Protein AF-A0A8D8FNU2-F1 (afdb_monomer_lite)

Radius of gyration: 20.62 Å; chains: 1; bounding box: 45×36×59 Å

Structure (mmCIF, N/CA/C/O backbone):
data_AF-A0A8D8FNU2-F1
#
_entry.id   AF-A0A8D8FNU2-F1
#
loop_
_atom_site.group_PDB
_atom_site.id
_atom_site.type_symbol
_atom_site.label_atom_id
_atom_site.label_alt_id
_atom_site.label_comp_id
_atom_site.label_asym_id
_atom_site.label_entity_id
_atom_site.label_seq_id
_atom_site.pdbx_PDB_ins_code
_atom_site.Cartn_x
_atom_site.Cartn_y
_atom_site.Cartn_z
_atom_site.occupancy
_atom_site.B_iso_or_equiv
_atom_site.auth_seq_id
_atom_site.auth_comp_id
_atom_site.auth_asym_id
_atom_site.auth_atom_id
_atom_site.pdbx_PDB_model_num
ATOM 1 N N . PRO A 1 1 ? -12.786 15.308 13.083 1.00 47.28 1 PRO A N 1
ATOM 2 C CA . PRO A 1 1 ? -11.563 15.149 12.259 1.00 47.28 1 PRO A CA 1
ATOM 3 C C . PRO A 1 1 ? -11.788 14.108 11.144 1.00 47.28 1 PRO A C 1
ATOM 5 O O . PRO A 1 1 ? -11.602 12.917 11.362 1.00 47.28 1 PRO A O 1
ATOM 8 N N . TYR A 1 2 ? -12.248 14.556 9.972 1.00 59.31 2 TYR A N 1
ATOM 9 C CA . TYR A 1 2 ? -12.728 13.713 8.859 1.00 59.31 2 TYR A CA 1
ATOM 10 C C . TYR A 1 2 ? -11.616 13.110 7.974 1.00 59.31 2 TYR A C 1
ATOM 12 O O . TYR A 1 2 ? -11.786 12.991 6.770 1.00 59.31 2 TYR A O 1
ATOM 20 N N . GLY A 1 3 ? -10.460 12.754 8.542 1.00 72.19 3 GLY A N 1
ATOM 21 C CA . GLY A 1 3 ? -9.311 12.289 7.744 1.00 72.19 3 GLY A CA 1
ATOM 22 C C . GLY A 1 3 ? -8.470 11.175 8.360 1.00 72.19 3 GLY A C 1
ATOM 23 O O . GLY A 1 3 ? -7.548 10.695 7.713 1.00 72.19 3 GLY A O 1
ATOM 24 N N . ARG A 1 4 ? -8.758 10.748 9.597 1.00 77.94 4 ARG A N 1
ATOM 25 C CA . ARG A 1 4 ? -8.086 9.591 10.204 1.00 77.94 4 ARG A CA 1
ATOM 26 C C . ARG A 1 4 ? -9.036 8.409 10.254 1.00 77.94 4 ARG A C 1
ATOM 28 O O . ARG A 1 4 ? -10.212 8.573 10.569 1.00 77.94 4 ARG A O 1
ATOM 35 N N . TRP A 1 5 ? -8.493 7.230 9.977 1.00 79.75 5 TRP A N 1
ATOM 36 C CA . TRP A 1 5 ? -9.235 5.980 10.040 1.00 79.75 5 TRP A CA 1
ATOM 37 C C . TRP A 1 5 ? -9.786 5.749 11.451 1.00 79.75 5 TRP A C 1
ATOM 39 O O . TRP A 1 5 ? -9.025 5.725 12.423 1.00 79.75 5 TRP A O 1
ATOM 49 N N . ASN A 1 6 ? -11.102 5.573 11.576 1.00 79.62 6 ASN A N 1
ATOM 50 C CA . ASN A 1 6 ? -11.741 5.309 12.856 1.00 79.62 6 ASN A CA 1
ATOM 51 C C . ASN A 1 6 ? -11.910 3.802 13.068 1.00 79.62 6 ASN A C 1
ATOM 53 O O . ASN A 1 6 ? -12.700 3.142 12.401 1.00 79.62 6 ASN A O 1
ATOM 57 N N . LEU A 1 7 ? -11.212 3.266 14.067 1.00 74.00 7 LEU A N 1
ATOM 58 C CA . LEU A 1 7 ? -11.239 1.841 14.414 1.00 74.00 7 LEU A CA 1
ATOM 59 C C . LEU A 1 7 ? -12.616 1.341 14.878 1.00 74.00 7 LEU A C 1
ATOM 61 O O . LEU A 1 7 ? -12.851 0.137 14.879 1.00 74.00 7 LEU A O 1
ATOM 65 N N . ARG A 1 8 ? -13.501 2.247 15.310 1.00 72.31 8 ARG A N 1
ATOM 66 C CA . ARG A 1 8 ? -14.841 1.923 15.828 1.00 72.31 8 ARG A CA 1
ATOM 67 C C . ARG A 1 8 ? -15.914 1.866 14.741 1.00 72.31 8 ARG A C 1
ATOM 69 O O . ARG A 1 8 ? -17.033 1.460 15.032 1.00 72.31 8 ARG A O 1
ATOM 76 N N . CYS A 1 9 ? -15.588 2.311 13.533 1.00 72.75 9 CYS A N 1
ATOM 77 C CA . CYS A 1 9 ? -16.498 2.339 12.397 1.00 72.75 9 CYS A CA 1
ATOM 78 C C . CYS A 1 9 ? -16.181 1.194 11.436 1.00 72.75 9 CYS A C 1
ATOM 80 O O . CYS A 1 9 ? -15.036 0.744 11.348 1.00 72.75 9 CYS A O 1
ATOM 82 N N . THR A 1 10 ? -17.196 0.744 10.699 1.00 72.12 10 THR A N 1
ATOM 83 C CA . THR A 1 10 ? -17.001 -0.254 9.641 1.00 72.12 10 THR A CA 1
ATOM 84 C C . THR A 1 10 ? -16.183 0.326 8.483 1.00 72.12 10 THR A C 1
ATOM 86 O O . THR A 1 10 ? -15.967 1.540 8.391 1.00 72.12 10 THR A O 1
ATOM 89 N N . ILE A 1 11 ? -15.706 -0.537 7.586 1.00 75.19 11 ILE A N 1
ATOM 90 C CA . ILE A 1 11 ? -14.945 -0.118 6.401 1.00 75.19 11 ILE A CA 1
ATOM 91 C C . ILE A 1 11 ? -15.798 0.808 5.523 1.00 75.19 11 ILE A C 1
ATOM 93 O O . ILE A 1 11 ? -15.317 1.852 5.091 1.00 75.19 11 ILE A O 1
ATOM 97 N N . GLU A 1 12 ? -17.081 0.493 5.333 1.00 75.06 12 GLU A N 1
ATOM 98 C CA . GLU A 1 12 ? -18.006 1.292 4.519 1.00 75.06 12 GLU A CA 1
ATOM 99 C C . GLU A 1 12 ? -18.225 2.683 5.123 1.00 75.06 12 GLU A C 1
ATOM 101 O O . GLU A 1 12 ? -18.256 3.682 4.405 1.00 75.06 12 GLU A O 1
ATOM 106 N N . GLN A 1 13 ? -18.322 2.762 6.453 1.00 75.75 13 GLN A N 1
ATOM 107 C CA . GLN A 1 13 ? -18.487 4.022 7.179 1.00 75.75 13 GLN A CA 1
ATOM 108 C C . GLN A 1 13 ? -17.216 4.881 7.163 1.00 75.75 13 GLN A C 1
ATOM 110 O O . GLN A 1 13 ? -17.310 6.105 7.094 1.00 75.75 13 GLN A O 1
ATOM 115 N N . ASN A 1 14 ? -16.035 4.255 7.217 1.00 78.12 14 ASN A N 1
ATOM 116 C CA . ASN A 1 14 ? -14.754 4.959 7.128 1.00 78.12 14 ASN A CA 1
ATOM 117 C C . ASN A 1 14 ? -14.470 5.477 5.714 1.00 78.12 14 ASN A C 1
ATOM 119 O O . ASN A 1 14 ? -13.976 6.591 5.564 1.00 78.12 14 ASN A O 1
ATOM 123 N N . ILE A 1 15 ? -14.768 4.674 4.689 1.00 79.19 15 ILE A N 1
ATOM 124 C CA . ILE A 1 15 ? -14.488 5.007 3.287 1.00 79.19 15 ILE A CA 1
ATOM 125 C C . ILE A 1 15 ? -15.580 5.912 2.692 1.00 79.19 15 ILE A C 1
ATOM 127 O O . ILE A 1 15 ? -15.313 6.647 1.746 1.00 79.19 15 ILE A O 1
ATOM 131 N N . GLN A 1 16 ? -16.795 5.892 3.250 1.00 77.56 16 GLN A N 1
ATOM 132 C CA . GLN A 1 16 ? -17.952 6.652 2.756 1.00 77.56 16 GLN A CA 1
ATOM 133 C C . GLN A 1 16 ? -18.304 6.332 1.293 1.00 77.56 16 GLN A C 1
ATOM 135 O O . GLN A 1 16 ? -18.839 7.172 0.569 1.00 77.56 16 GLN A O 1
ATOM 140 N N . LEU A 1 17 ? -18.026 5.100 0.854 1.00 77.12 17 LEU A N 1
ATOM 141 C CA . LEU A 1 17 ? -18.394 4.608 -0.471 1.00 77.12 17 LEU A CA 1
ATOM 142 C C . LEU A 1 17 ? -19.446 3.497 -0.355 1.00 77.12 17 LEU A C 1
ATOM 144 O O . LEU A 1 17 ? -19.309 2.608 0.487 1.00 77.12 17 LEU A O 1
ATOM 148 N N . PRO A 1 18 ? -20.488 3.505 -1.209 1.00 78.12 18 PRO A N 1
ATOM 149 C CA . PRO A 1 18 ? -21.472 2.433 -1.244 1.00 78.12 18 PRO A CA 1
ATOM 150 C C . PRO A 1 18 ? -20.826 1.110 -1.680 1.00 78.12 18 PRO A C 1
ATOM 152 O O . PRO A 1 18 ? -19.964 1.086 -2.563 1.00 78.12 18 PRO A O 1
ATOM 155 N N . ALA A 1 19 ? -21.302 -0.005 -1.117 1.00 68.75 19 ALA A N 1
ATOM 156 C CA . ALA A 1 19 ? -20.766 -1.350 -1.364 1.00 68.75 19 ALA A CA 1
ATOM 157 C C . ALA A 1 19 ? -20.679 -1.717 -2.862 1.00 68.75 19 ALA A C 1
ATOM 159 O O . ALA A 1 19 ? -19.733 -2.373 -3.293 1.00 68.75 19 ALA A O 1
ATOM 160 N N . GLY A 1 20 ? -21.613 -1.220 -3.684 1.00 72.06 20 GLY A N 1
ATOM 161 C CA . GLY A 1 20 ? -21.610 -1.443 -5.135 1.00 72.06 20 GLY A CA 1
ATOM 162 C C . GLY A 1 20 ? -20.454 -0.774 -5.895 1.00 72.06 20 GLY A C 1
ATOM 163 O O . GLY A 1 20 ? -20.125 -1.213 -6.995 1.00 72.06 20 GLY A O 1
ATOM 164 N N . LEU A 1 21 ? -19.827 0.268 -5.336 1.00 75.25 21 LEU A N 1
ATOM 165 C CA . LEU A 1 21 ? -18.602 0.866 -5.883 1.00 75.25 21 LEU A CA 1
ATOM 166 C C . LEU A 1 21 ? -17.349 0.202 -5.315 1.00 75.25 21 LEU A C 1
ATOM 168 O O . LEU A 1 21 ? -16.397 0.003 -6.061 1.00 75.25 21 LEU A O 1
ATOM 172 N N . LEU A 1 22 ? -17.371 -0.195 -4.039 1.00 69.69 22 LEU A N 1
ATOM 173 C CA . LEU A 1 22 ? -16.286 -0.967 -3.423 1.00 69.69 22 LEU A CA 1
ATOM 174 C C . LEU A 1 22 ? -16.037 -2.285 -4.166 1.00 69.69 22 LEU A C 1
ATOM 176 O O . LEU A 1 22 ? -14.895 -2.622 -4.450 1.00 69.69 22 LEU A O 1
ATOM 180 N N . SER A 1 23 ? -17.106 -2.959 -4.592 1.00 73.44 23 SER A N 1
ATOM 181 C CA . SER A 1 23 ? -17.034 -4.196 -5.379 1.00 73.44 23 SER A CA 1
ATOM 182 C C . SER A 1 23 ? -16.389 -4.039 -6.767 1.00 73.44 23 SER A C 1
ATOM 184 O O . SER A 1 23 ? -16.151 -5.048 -7.427 1.00 73.44 23 SER A O 1
ATOM 186 N N . ARG A 1 24 ? -16.153 -2.812 -7.256 1.00 77.50 24 ARG A N 1
ATOM 187 C CA . ARG A 1 24 ? -15.502 -2.576 -8.559 1.00 77.50 24 ARG A CA 1
ATOM 188 C C . ARG A 1 24 ? -13.981 -2.535 -8.475 1.00 77.50 24 ARG A C 1
ATOM 190 O O . ARG A 1 24 ? -13.334 -2.458 -9.515 1.00 77.50 24 ARG A O 1
ATOM 197 N N . PHE A 1 25 ? -13.427 -2.519 -7.270 1.00 76.06 25 PHE A N 1
ATOM 198 C CA . PHE A 1 25 ? -11.990 -2.525 -7.062 1.00 76.06 25 PHE A CA 1
ATOM 199 C C . PHE A 1 25 ? -11.520 -3.959 -6.832 1.00 76.06 25 PHE A C 1
ATOM 201 O O . PHE A 1 25 ? -12.039 -4.646 -5.957 1.00 76.06 2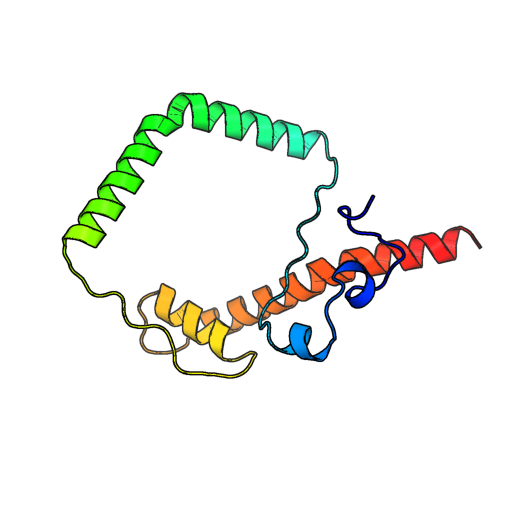5 PHE A O 1
ATOM 208 N N . ASP A 1 26 ? -10.522 -4.389 -7.602 1.00 73.06 26 ASP A N 1
ATOM 209 C CA . ASP A 1 26 ? -9.960 -5.742 -7.496 1.00 73.06 26 ASP A CA 1
ATOM 210 C C . ASP A 1 26 ? -9.045 -5.904 -6.270 1.00 73.06 26 ASP A C 1
ATOM 212 O O . ASP A 1 26 ? -8.870 -7.007 -5.763 1.00 73.06 26 ASP A O 1
ATOM 216 N N . LEU A 1 27 ? -8.442 -4.808 -5.795 1.00 74.69 27 LEU A N 1
ATOM 217 C CA . LEU A 1 27 ? -7.570 -4.771 -4.621 1.00 74.69 27 LEU A CA 1
ATOM 218 C C . LEU A 1 27 ? -7.835 -3.502 -3.818 1.00 74.69 27 LEU A C 1
ATOM 220 O O . LEU A 1 27 ? -7.901 -2.405 -4.380 1.00 74.69 27 LEU A O 1
ATOM 224 N N . LEU A 1 28 ? -7.922 -3.645 -2.496 1.00 77.12 28 LEU A N 1
ATOM 225 C CA . LEU A 1 28 ? -8.143 -2.526 -1.588 1.00 77.12 28 LEU A CA 1
ATOM 226 C C . LEU A 1 28 ? -7.167 -2.611 -0.417 1.00 77.12 28 LEU A C 1
ATOM 228 O O . LEU A 1 28 ? -7.152 -3.589 0.320 1.00 77.12 28 LEU A O 1
ATOM 232 N N . TRP A 1 29 ? -6.317 -1.596 -0.275 1.00 81.31 29 TRP A N 1
ATOM 233 C CA . TRP A 1 29 ? -5.265 -1.564 0.739 1.00 81.31 29 TRP A CA 1
ATOM 234 C C . TRP A 1 29 ? -5.467 -0.390 1.680 1.00 81.31 29 TRP A C 1
ATOM 236 O O . TRP A 1 29 ? -5.644 0.751 1.252 1.00 81.31 29 TRP A O 1
ATOM 246 N N . LEU A 1 30 ? -5.390 -0.672 2.977 1.00 79.56 30 LEU A N 1
ATOM 247 C CA . LEU A 1 30 ? -5.498 0.331 4.016 1.00 79.56 30 LEU A CA 1
ATOM 248 C C . LEU A 1 30 ? -4.102 0.720 4.506 1.00 79.56 30 LEU A C 1
ATOM 250 O O . LEU A 1 30 ? -3.461 0.011 5.283 1.00 79.56 30 LEU A O 1
ATOM 254 N N . ILE A 1 31 ? -3.638 1.885 4.061 1.00 82.50 31 ILE A N 1
ATOM 255 C CA . ILE A 1 31 ?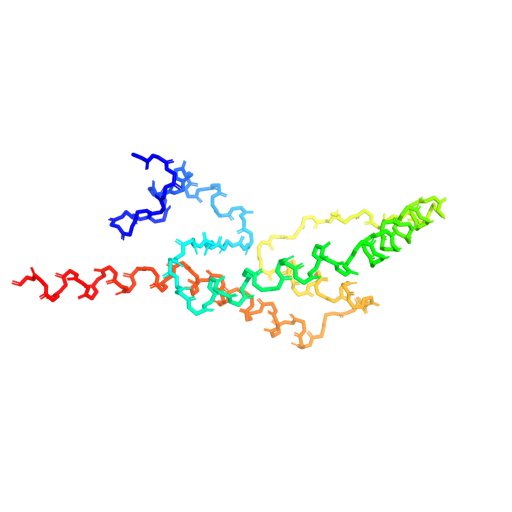 -2.386 2.476 4.531 1.00 82.50 31 ILE A CA 1
ATOM 256 C C . ILE A 1 31 ? -2.704 3.336 5.753 1.00 82.50 31 ILE A C 1
ATOM 258 O O . ILE A 1 31 ? -3.421 4.331 5.656 1.00 82.50 31 ILE A O 1
ATOM 262 N N . GLN A 1 32 ? -2.190 2.937 6.917 1.00 79.06 32 GLN A N 1
ATOM 263 C CA . GLN A 1 32 ? -2.359 3.681 8.164 1.00 79.06 32 GLN A CA 1
ATOM 264 C C . GLN A 1 32 ? -1.032 4.271 8.613 1.00 79.06 32 GLN A C 1
ATOM 266 O O . GLN A 1 32 ? -0.043 3.559 8.760 1.00 79.06 32 GLN A O 1
ATOM 271 N N . ASP A 1 33 ? -1.071 5.559 8.922 1.00 82.56 33 ASP A N 1
ATOM 272 C CA . ASP A 1 33 ? -0.031 6.263 9.656 1.00 82.56 33 ASP A CA 1
ATOM 273 C C . ASP A 1 33 ? -0.126 5.891 11.147 1.00 82.56 33 ASP A C 1
ATOM 275 O O . ASP A 1 33 ? -0.906 6.478 11.906 1.00 82.56 33 ASP A O 1
ATOM 279 N N . LYS A 1 34 ? 0.583 4.826 11.541 1.00 81.81 34 LYS A N 1
ATOM 280 C CA . LYS A 1 34 ? 0.709 4.393 12.939 1.00 81.81 34 LYS A CA 1
ATOM 281 C C . LYS A 1 34 ? 2.041 4.907 13.483 1.00 81.81 34 LYS A C 1
ATOM 283 O O . LYS A 1 34 ? 3.062 4.534 12.915 1.00 81.81 34 LYS A O 1
ATOM 288 N N . PRO A 1 35 ? 2.045 5.678 14.583 1.00 82.44 35 PRO A N 1
ATOM 289 C CA . PRO A 1 35 ? 3.289 6.162 15.165 1.00 82.44 35 PRO A CA 1
ATOM 290 C C . PRO A 1 35 ? 4.112 4.983 15.695 1.00 82.44 35 PRO A C 1
ATOM 292 O O . PRO A 1 35 ? 3.618 4.203 16.514 1.00 82.44 35 PRO A O 1
ATOM 295 N N . ASP A 1 36 ? 5.358 4.865 15.242 1.00 91.00 36 ASP A N 1
ATOM 296 C CA . ASP A 1 36 ? 6.308 3.836 15.666 1.00 91.00 36 ASP A CA 1
ATOM 297 C C . ASP A 1 36 ? 7.718 4.422 15.635 1.00 91.00 36 ASP A C 1
ATOM 299 O O . ASP A 1 36 ? 8.305 4.633 14.578 1.00 91.00 36 ASP A O 1
ATOM 303 N N . ARG A 1 37 ? 8.293 4.639 16.820 1.00 89.94 37 ARG A N 1
ATOM 304 C CA . ARG A 1 37 ? 9.564 5.350 16.971 1.00 89.94 37 ARG A CA 1
ATOM 305 C C . ARG A 1 37 ? 10.719 4.707 16.200 1.00 89.94 37 ARG A C 1
ATOM 307 O O . ARG A 1 37 ? 11.564 5.438 15.685 1.00 89.94 37 ARG A O 1
ATOM 314 N N . GLU A 1 38 ? 10.810 3.379 16.168 1.00 93.25 38 GLU A N 1
ATOM 315 C CA . GLU A 1 38 ? 11.925 2.698 15.498 1.00 93.25 38 GLU A CA 1
ATOM 316 C C . GLU A 1 38 ? 11.769 2.768 13.981 1.00 93.25 38 GLU A C 1
ATOM 318 O O . GLU A 1 38 ? 12.719 3.121 13.272 1.00 93.25 38 GLU A O 1
ATOM 323 N N . ASN A 1 39 ? 10.556 2.503 13.491 1.00 87.25 39 ASN A N 1
ATOM 324 C CA . ASN A 1 39 ? 10.244 2.574 12.069 1.00 87.25 39 ASN A CA 1
ATOM 325 C C . ASN A 1 39 ? 10.357 4.012 11.536 1.00 87.25 39 ASN A C 1
ATOM 327 O O . ASN A 1 39 ? 10.987 4.238 10.503 1.00 87.25 39 ASN A O 1
ATOM 331 N N . ASP A 1 40 ? 9.840 4.991 12.281 1.00 92.62 40 ASP A N 1
ATOM 332 C CA . ASP A 1 40 ? 9.903 6.417 11.949 1.00 92.62 40 ASP A CA 1
ATOM 333 C C . ASP A 1 40 ? 11.356 6.909 11.892 1.00 92.62 40 ASP A C 1
ATOM 335 O O . ASP A 1 40 ? 11.737 7.653 10.985 1.00 92.62 40 ASP A O 1
ATOM 339 N N . LEU A 1 41 ? 12.212 6.451 12.815 1.00 92.94 41 LEU A N 1
ATOM 340 C CA . LEU A 1 41 ? 13.641 6.770 12.797 1.00 92.94 41 LEU A CA 1
ATOM 341 C C . LEU A 1 41 ? 14.349 6.153 11.583 1.00 92.94 41 LEU A C 1
ATOM 343 O O . LEU A 1 41 ? 15.201 6.803 10.973 1.00 92.94 41 LEU A O 1
ATOM 347 N N . CYS A 1 42 ? 14.026 4.904 11.239 1.00 91.44 42 CYS A N 1
ATOM 348 C CA . CYS A 1 42 ? 14.575 4.230 10.064 1.00 91.44 42 CYS A CA 1
ATOM 349 C C . CYS A 1 42 ? 14.170 4.955 8.769 1.00 91.44 42 CYS A C 1
ATOM 351 O O . CYS A 1 42 ? 15.028 5.284 7.944 1.00 91.44 42 CYS A O 1
ATOM 353 N N . LEU A 1 43 ? 12.885 5.297 8.643 1.00 88.69 43 LEU A N 1
ATOM 354 C CA . LEU A 1 43 ? 12.333 6.088 7.543 1.00 88.69 43 LEU A CA 1
ATOM 355 C C . LEU A 1 43 ? 13.018 7.450 7.427 1.00 88.69 43 LEU A C 1
ATOM 357 O O . LEU A 1 43 ? 13.492 7.803 6.349 1.00 88.69 43 LEU A O 1
ATOM 361 N N . ALA A 1 44 ? 13.142 8.192 8.530 1.00 91.19 44 ALA A N 1
ATOM 362 C CA . ALA A 1 44 ? 13.795 9.498 8.537 1.00 91.19 44 ALA A CA 1
ATOM 363 C C . ALA A 1 44 ? 15.258 9.410 8.073 1.00 91.19 44 ALA A C 1
ATOM 365 O O . ALA A 1 44 ? 15.685 10.190 7.220 1.00 91.19 44 ALA A O 1
ATOM 366 N N . LYS A 1 45 ? 16.018 8.423 8.570 1.00 90.81 45 LYS A N 1
ATOM 367 C CA . LYS A 1 45 ? 17.401 8.177 8.130 1.00 90.81 45 LYS A CA 1
ATOM 368 C C . LYS A 1 45 ? 17.477 7.879 6.634 1.00 90.81 45 LYS A C 1
ATOM 370 O O . LYS A 1 45 ? 18.345 8.423 5.955 1.00 90.81 45 LYS A O 1
ATOM 375 N N . HIS A 1 46 ? 16.572 7.050 6.116 1.00 87.25 46 HIS A N 1
ATOM 376 C CA . HIS A 1 46 ? 16.525 6.723 4.693 1.00 87.25 46 HIS A CA 1
ATOM 377 C C . HIS A 1 46 ? 16.186 7.948 3.831 1.00 87.25 46 HIS A C 1
ATOM 379 O O . HIS A 1 46 ? 16.870 8.207 2.844 1.00 87.25 46 HIS A O 1
ATOM 385 N N . ILE A 1 47 ? 15.186 8.742 4.228 1.00 85.38 47 ILE A N 1
ATOM 386 C CA . ILE A 1 47 ? 14.795 9.971 3.521 1.00 85.38 47 ILE A CA 1
ATOM 387 C C . ILE A 1 47 ? 15.972 10.946 3.458 1.00 85.38 47 ILE A C 1
ATOM 389 O O . ILE A 1 47 ? 16.275 11.453 2.376 1.00 85.38 47 ILE A O 1
ATOM 393 N N . ILE A 1 48 ? 16.662 11.165 4.585 1.00 87.81 48 ILE A N 1
ATOM 394 C CA . ILE A 1 48 ? 17.860 12.013 4.650 1.00 87.81 48 ILE A CA 1
ATOM 395 C C . ILE A 1 48 ? 18.935 11.469 3.706 1.00 87.81 48 ILE A C 1
ATOM 397 O O . ILE A 1 48 ? 19.446 12.210 2.872 1.00 87.81 48 ILE A O 1
ATOM 401 N N . PHE A 1 49 ? 19.231 10.167 3.768 1.00 87.75 49 PHE A N 1
ATOM 402 C CA . PHE A 1 49 ? 20.231 9.537 2.907 1.00 87.75 49 PHE A CA 1
ATOM 403 C C . PHE A 1 49 ? 19.927 9.727 1.413 1.00 87.75 49 PHE A C 1
ATOM 405 O O . PHE A 1 49 ? 20.811 10.147 0.663 1.00 87.75 49 PHE A O 1
ATOM 412 N N . VAL A 1 50 ? 18.682 9.479 0.990 1.00 85.00 50 VAL A N 1
ATOM 413 C CA . VAL A 1 50 ? 18.233 9.645 -0.402 1.00 85.00 50 VAL A CA 1
ATOM 414 C C . VAL A 1 50 ? 18.284 11.107 -0.837 1.00 85.00 50 VAL A C 1
ATOM 416 O O . VAL A 1 50 ? 18.695 11.389 -1.956 1.00 85.00 50 VAL A O 1
ATOM 419 N N . HIS A 1 51 ? 17.929 12.064 0.017 1.00 80.19 51 HIS A N 1
ATOM 420 C CA . HIS A 1 51 ? 18.001 13.480 -0.357 1.00 80.19 51 HIS A CA 1
ATOM 421 C C . HIS A 1 51 ? 19.446 13.997 -0.412 1.00 80.19 51 HIS A C 1
ATOM 423 O O . HIS A 1 51 ? 19.754 14.864 -1.232 1.00 80.19 51 HIS A O 1
ATOM 429 N N . SER A 1 52 ? 20.340 13.442 0.412 1.00 80.25 52 SER A N 1
ATOM 430 C CA . SER A 1 52 ? 21.765 13.780 0.418 1.00 80.25 52 SER A CA 1
ATOM 431 C C . SER A 1 52 ? 22.555 13.135 -0.731 1.00 80.25 52 SER A C 1
ATOM 433 O O . SER A 1 52 ? 23.466 13.773 -1.247 1.00 80.25 52 SER A O 1
ATOM 435 N N . HIS A 1 53 ? 22.212 11.913 -1.162 1.00 76.19 53 HIS A N 1
ATOM 436 C CA . HIS A 1 53 ? 23.005 11.131 -2.135 1.00 76.19 53 HIS A CA 1
ATOM 437 C C . HIS A 1 53 ? 22.245 10.749 -3.419 1.00 76.19 53 HIS A C 1
ATOM 439 O O . HIS A 1 53 ? 22.848 10.380 -4.423 1.00 76.19 53 HIS A O 1
ATOM 445 N N . GLY A 1 54 ? 20.914 10.821 -3.414 1.00 62.53 54 GLY A N 1
ATOM 446 C CA . GLY A 1 54 ? 20.035 10.277 -4.454 1.00 62.53 54 GLY A CA 1
ATOM 447 C C . GLY A 1 54 ? 19.723 11.213 -5.621 1.00 62.53 54 GLY A C 1
ATOM 448 O O . GLY A 1 54 ? 19.081 10.769 -6.573 1.00 62.53 54 GLY A O 1
ATOM 449 N N . LYS A 1 55 ? 20.205 12.468 -5.614 1.00 62.38 55 LYS A N 1
ATOM 450 C CA . LYS A 1 55 ? 20.027 13.390 -6.756 1.00 62.38 55 LYS A CA 1
ATOM 451 C C . LYS A 1 55 ? 20.545 12.788 -8.067 1.00 62.38 55 LYS A C 1
ATOM 453 O O . LYS A 1 55 ? 19.899 12.938 -9.094 1.00 62.38 55 LYS A O 1
ATOM 458 N N . GLN A 1 56 ? 21.637 12.022 -8.020 1.00 59.34 56 GLN A N 1
ATOM 459 C CA . GLN A 1 56 ? 22.218 11.382 -9.205 1.00 59.34 56 GLN A CA 1
ATOM 460 C C . GLN A 1 56 ? 21.346 10.238 -9.759 1.00 59.34 56 GLN A C 1
ATOM 462 O O . GLN A 1 56 ? 21.211 10.086 -10.969 1.00 59.34 56 GLN A O 1
ATOM 467 N N . ALA A 1 57 ? 20.737 9.425 -8.888 1.00 63.19 57 ALA A N 1
ATOM 468 C CA . ALA A 1 57 ? 19.927 8.277 -9.304 1.00 63.19 57 ALA A CA 1
ATOM 469 C C . ALA A 1 57 ? 18.551 8.704 -9.838 1.00 63.19 57 ALA A C 1
ATOM 471 O O . ALA A 1 57 ? 18.075 8.148 -10.827 1.00 63.19 57 ALA A O 1
ATOM 472 N N . PHE A 1 58 ? 17.937 9.716 -9.218 1.00 63.41 58 PHE A N 1
ATOM 473 C CA . PHE A 1 58 ? 16.640 10.245 -9.638 1.00 63.41 58 PHE A CA 1
ATOM 474 C C . PHE A 1 58 ? 16.723 10.938 -11.007 1.00 63.41 58 PHE A C 1
ATOM 476 O O . PHE A 1 58 ? 15.911 10.653 -11.886 1.00 63.41 58 PHE A O 1
ATOM 483 N N . GLU A 1 59 ? 17.765 11.748 -11.228 1.00 65.19 59 GLU A N 1
ATOM 484 C CA . GLU A 1 59 ? 18.100 12.324 -12.540 1.00 65.19 59 GLU A CA 1
ATOM 485 C C . GLU A 1 59 ? 18.279 11.231 -13.603 1.00 65.19 59 GLU A C 1
ATOM 487 O O . GLU A 1 59 ? 17.681 11.293 -14.675 1.00 65.19 59 GLU A O 1
ATOM 492 N N . ASN A 1 60 ? 19.043 10.177 -13.300 1.00 68.75 60 ASN A N 1
ATOM 493 C CA . ASN A 1 60 ? 19.307 9.098 -14.252 1.00 68.75 60 ASN A CA 1
ATOM 494 C C . ASN A 1 60 ? 18.043 8.312 -14.633 1.00 68.75 60 ASN A C 1
ATOM 496 O O . ASN A 1 60 ? 17.870 7.973 -15.803 1.00 68.75 60 ASN A O 1
ATOM 500 N N . ILE A 1 61 ? 17.150 8.038 -13.676 1.00 70.38 61 ILE A N 1
ATOM 501 C CA . ILE A 1 61 ? 15.886 7.331 -13.934 1.00 70.38 61 ILE A CA 1
ATOM 502 C C . ILE A 1 61 ? 14.938 8.204 -14.758 1.00 70.38 61 ILE A C 1
ATOM 504 O O . 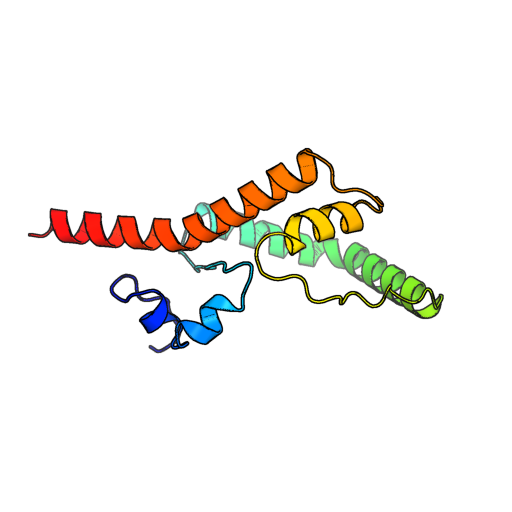ILE A 1 61 ? 14.354 7.714 -15.724 1.00 70.38 61 ILE A O 1
ATOM 508 N N . ILE A 1 62 ? 14.814 9.494 -14.429 1.00 72.88 62 ILE A N 1
ATOM 509 C CA . ILE A 1 62 ? 13.993 10.432 -15.204 1.00 72.88 62 ILE A CA 1
ATOM 510 C C . ILE A 1 62 ? 14.536 10.558 -16.627 1.00 72.88 62 ILE A C 1
ATOM 512 O O . ILE A 1 62 ? 13.775 10.422 -17.582 1.00 72.88 62 ILE A O 1
ATOM 516 N N . ASN A 1 63 ? 15.849 10.721 -16.791 1.00 71.75 63 ASN A N 1
ATOM 517 C CA . ASN A 1 63 ? 16.483 10.809 -18.105 1.00 71.75 63 ASN A CA 1
ATOM 518 C C . ASN A 1 63 ? 16.323 9.508 -18.909 1.00 71.75 63 ASN A C 1
ATOM 520 O O . ASN A 1 63 ? 16.057 9.555 -20.112 1.00 71.75 63 ASN A O 1
ATOM 524 N N . ALA A 1 64 ? 16.411 8.341 -18.261 1.00 72.75 64 ALA A N 1
ATOM 525 C CA . ALA A 1 64 ? 16.145 7.051 -18.895 1.00 72.75 64 ALA A CA 1
ATOM 526 C C . ALA A 1 64 ? 14.673 6.903 -19.315 1.00 72.75 64 ALA A C 1
ATOM 528 O O . ALA A 1 64 ? 14.398 6.444 -20.423 1.00 72.75 64 ALA A O 1
ATOM 529 N N . TYR A 1 65 ? 13.733 7.332 -18.471 1.00 68.88 65 TYR A N 1
ATOM 530 C CA . TYR A 1 65 ? 12.302 7.301 -18.766 1.00 68.88 65 TYR A CA 1
ATOM 531 C C . TYR A 1 65 ? 11.937 8.249 -19.913 1.00 68.88 65 TYR A C 1
ATOM 533 O O . TYR A 1 65 ? 11.286 7.830 -20.867 1.00 68.88 65 TYR A O 1
ATOM 541 N N . ILE A 1 66 ? 12.429 9.492 -19.889 1.00 76.25 66 ILE A N 1
ATOM 542 C CA . ILE A 1 66 ? 12.256 10.462 -20.980 1.00 76.25 66 ILE A CA 1
ATOM 543 C C . ILE A 1 66 ? 12.837 9.899 -22.282 1.00 76.25 66 ILE A C 1
ATOM 545 O O . ILE A 1 66 ? 12.178 9.950 -23.316 1.00 76.25 66 ILE A O 1
ATOM 549 N N . LYS A 1 67 ? 14.024 9.281 -22.246 1.00 76.94 67 LYS A N 1
ATOM 550 C CA . LYS A 1 67 ? 14.620 8.626 -23.420 1.00 76.94 67 LYS A CA 1
A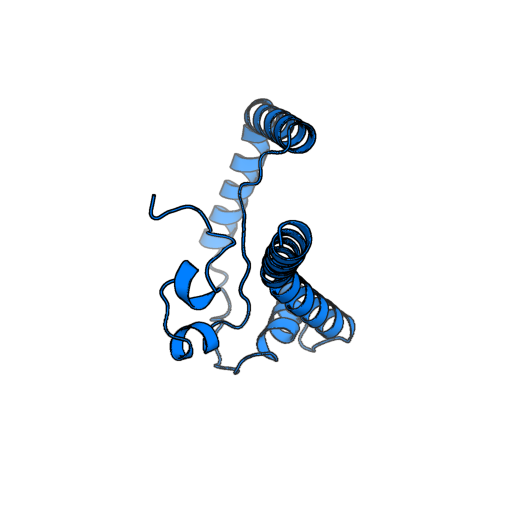TOM 551 C C . LYS A 1 67 ? 13.745 7.489 -23.956 1.00 76.94 67 LYS A C 1
ATOM 553 O O . LYS A 1 67 ? 13.605 7.357 -25.168 1.00 76.94 67 LYS A O 1
ATOM 558 N N . LEU A 1 68 ? 13.133 6.699 -23.078 1.00 69.88 68 LEU A N 1
ATOM 559 C CA . LEU A 1 68 ? 12.233 5.606 -23.451 1.00 69.88 68 LEU A CA 1
ATOM 560 C C . LEU A 1 68 ? 10.921 6.130 -24.064 1.00 69.88 68 LEU A C 1
ATOM 562 O O . LEU A 1 68 ? 10.443 5.569 -25.049 1.00 69.88 68 LEU A O 1
ATOM 566 N N . LEU A 1 69 ? 10.391 7.246 -23.550 1.00 65.56 69 LEU A N 1
ATOM 567 C CA . LEU A 1 69 ? 9.232 7.943 -24.118 1.00 65.56 69 LEU A CA 1
ATOM 568 C C . LEU A 1 69 ? 9.536 8.570 -25.489 1.00 65.56 69 LEU A C 1
ATOM 570 O O . LEU A 1 69 ? 8.726 8.460 -26.407 1.00 65.56 69 LEU A O 1
ATOM 574 N N . LEU A 1 70 ? 10.713 9.182 -25.652 1.00 70.56 70 LEU A N 1
ATOM 575 C CA . LEU A 1 70 ? 11.164 9.770 -26.920 1.00 70.56 70 LEU A CA 1
ATOM 576 C C . LEU A 1 70 ? 11.454 8.711 -27.994 1.00 70.56 70 LEU A C 1
ATOM 578 O O . LEU A 1 70 ? 11.340 8.995 -29.182 1.00 70.56 70 LEU A O 1
ATOM 582 N N . GLN A 1 71 ? 11.792 7.482 -27.595 1.00 70.69 71 GLN A N 1
ATOM 583 C CA . GLN A 1 71 ? 12.025 6.359 -28.510 1.00 70.69 71 GLN A CA 1
ATOM 584 C C . GLN A 1 71 ? 10.744 5.776 -29.129 1.00 70.69 71 GLN A C 1
ATOM 586 O O . GLN A 1 71 ? 10.832 4.845 -29.928 1.00 70.69 71 GLN A O 1
ATOM 591 N N . GLY A 1 72 ? 9.559 6.301 -28.795 1.00 57.00 72 GLY A N 1
ATOM 592 C CA . GLY A 1 72 ? 8.324 6.002 -29.524 1.00 57.00 72 GLY A CA 1
ATOM 593 C C . GLY A 1 72 ? 7.872 4.539 -29.472 1.00 57.00 72 GLY A C 1
ATOM 594 O O . GLY A 1 72 ? 7.020 4.138 -30.266 1.00 57.00 72 GLY A O 1
ATOM 595 N N . LYS A 1 73 ? 8.398 3.724 -28.546 1.00 52.69 73 LYS A N 1
ATOM 596 C CA . LYS A 1 73 ? 7.862 2.381 -28.304 1.00 52.69 73 LYS A CA 1
ATOM 597 C C . LYS A 1 73 ? 6.496 2.539 -27.650 1.00 52.69 73 LYS A C 1
ATOM 599 O O . LYS A 1 73 ? 6.396 2.803 -26.454 1.00 52.69 73 LYS A O 1
ATOM 604 N N . GLN A 1 74 ? 5.455 2.430 -28.474 1.00 46.59 74 GLN A N 1
ATOM 605 C CA . GLN A 1 74 ? 4.065 2.406 -28.040 1.00 46.59 74 GLN A CA 1
ATOM 606 C C . GLN A 1 74 ? 3.932 1.447 -26.859 1.00 46.59 74 GLN A C 1
ATOM 608 O O . GLN A 1 74 ? 4.243 0.261 -26.971 1.00 46.59 74 GLN A O 1
ATOM 613 N N . GLN A 1 75 ? 3.478 1.969 -25.722 1.00 45.50 75 GLN A N 1
ATOM 614 C CA . GLN A 1 75 ? 3.047 1.103 -24.641 1.00 45.50 75 GLN A CA 1
ATOM 615 C C . GLN A 1 75 ? 1.874 0.262 -25.157 1.00 45.50 75 GLN A C 1
ATOM 617 O O . GLN A 1 75 ? 0.970 0.819 -25.794 1.00 45.50 75 GLN A O 1
ATOM 622 N N . PRO A 1 76 ? 1.852 -1.057 -24.914 1.00 40.09 76 PRO A N 1
ATOM 623 C CA . PRO A 1 76 ? 0.680 -1.848 -25.239 1.00 40.09 76 PRO A CA 1
ATOM 624 C C . PRO A 1 76 ? -0.517 -1.258 -24.487 1.00 40.09 76 PRO A C 1
ATOM 626 O O . PRO A 1 76 ? -0.492 -1.126 -23.263 1.00 40.09 76 PRO A O 1
ATOM 629 N N . ARG A 1 77 ? -1.555 -0.861 -25.238 1.00 39.78 77 ARG A N 1
ATOM 630 C CA . ARG A 1 77 ? -2.842 -0.396 -24.705 1.00 39.78 77 ARG A CA 1
ATOM 631 C C . ARG A 1 77 ? -3.392 -1.469 -23.772 1.00 39.78 77 ARG A C 1
ATOM 633 O O . ARG A 1 77 ? -3.912 -2.490 -24.216 1.00 39.78 77 ARG A O 1
ATOM 640 N N . LEU A 1 78 ? -3.251 -1.244 -22.475 1.00 37.00 78 LEU A N 1
ATOM 641 C CA . LEU A 1 78 ? -3.564 -2.242 -21.471 1.00 37.00 78 LEU A CA 1
ATOM 642 C C . LEU A 1 78 ? -5.028 -2.145 -21.039 1.00 37.00 78 LEU A C 1
ATOM 644 O O . LEU A 1 78 ? -5.265 -1.780 -19.904 1.00 37.00 78 LEU A O 1
ATOM 648 N N . TYR A 1 79 ? -6.000 -2.486 -21.894 1.00 38.28 79 TYR A N 1
ATOM 649 C CA . TYR A 1 79 ? -7.345 -2.846 -21.410 1.00 38.28 79 TYR A CA 1
ATOM 650 C C . TYR A 1 79 ? -8.046 -3.838 -22.347 1.00 38.28 79 TYR A C 1
ATOM 652 O O . TYR A 1 79 ? -8.512 -3.466 -23.423 1.00 38.28 79 TYR A O 1
ATOM 660 N N . PRO A 1 80 ? -8.235 -5.079 -21.882 1.00 38.00 80 PRO A N 1
ATOM 661 C CA . PRO A 1 80 ? -9.520 -5.745 -22.006 1.00 38.00 80 PRO A CA 1
ATOM 662 C C . PRO A 1 80 ? -10.101 -5.970 -20.608 1.00 38.00 80 PRO A C 1
ATOM 664 O O . PRO A 1 80 ? -9.417 -6.441 -19.702 1.00 38.00 80 PRO A O 1
ATOM 667 N N . LYS A 1 81 ? -11.380 -5.615 -20.450 1.00 40.81 81 LYS A N 1
ATOM 668 C CA . LYS A 1 81 ? -12.216 -5.933 -19.287 1.00 40.81 81 LYS A CA 1
ATOM 669 C C . LYS A 1 81 ? -12.066 -7.412 -18.926 1.00 40.81 81 LYS A C 1
ATOM 671 O O . LYS A 1 81 ? -12.554 -8.262 -19.666 1.00 40.81 81 LYS A O 1
ATOM 676 N N . LEU A 1 82 ? -11.469 -7.706 -17.780 1.00 35.66 82 LEU A N 1
ATOM 677 C CA . LEU A 1 82 ? -11.635 -8.985 -17.107 1.00 35.66 82 LEU A CA 1
ATOM 678 C C . LEU A 1 82 ? -11.996 -8.685 -15.662 1.00 35.66 82 LEU A C 1
ATOM 680 O O . LEU A 1 82 ? -11.316 -7.922 -14.985 1.00 35.66 82 LEU A O 1
ATOM 684 N N . ALA A 1 83 ? -13.150 -9.219 -15.282 1.00 43.53 83 ALA A N 1
ATOM 685 C CA . ALA A 1 83 ? -13.755 -9.087 -13.976 1.00 43.53 83 ALA A CA 1
ATOM 686 C C . ALA A 1 83 ? -12.820 -9.598 -12.871 1.00 43.53 83 ALA A C 1
ATOM 688 O O . ALA A 1 83 ? -11.941 -10.430 -13.122 1.00 43.53 83 ALA A O 1
ATOM 689 N N . GLY A 1 84 ? -13.055 -9.073 -11.669 1.00 49.56 84 GLY A N 1
ATOM 690 C CA . GLY A 1 84 ? -12.286 -9.307 -10.456 1.00 49.56 84 GLY A CA 1
ATOM 691 C C . GLY A 1 84 ? -11.732 -10.718 -10.310 1.00 49.56 84 GLY A C 1
ATOM 692 O O . GLY A 1 84 ? -12.417 -11.712 -10.551 1.00 49.56 84 GLY A O 1
ATOM 693 N N . ASN A 1 85 ? -10.466 -1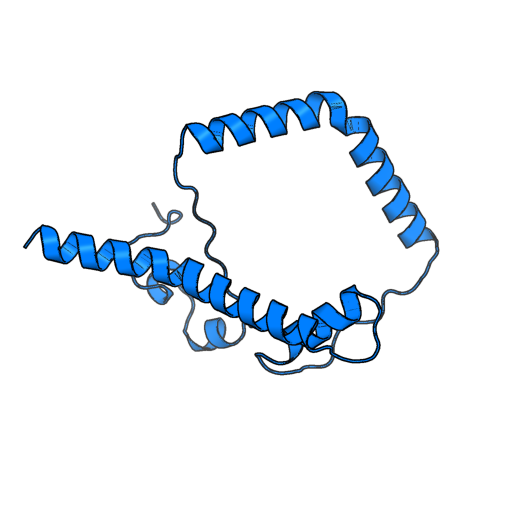0.760 -9.892 1.00 55.34 85 ASN A N 1
ATOM 694 C CA . ASN A 1 85 ? -9.646 -11.914 -9.498 1.00 55.34 85 ASN A CA 1
ATOM 695 C C . ASN A 1 85 ? -8.766 -12.555 -10.593 1.00 55.34 85 ASN A C 1
ATOM 697 O O . ASN A 1 85 ? -7.692 -13.052 -10.264 1.00 55.34 85 ASN A O 1
ATOM 701 N N . LEU A 1 86 ? -9.117 -12.493 -11.886 1.00 56.22 86 LEU A N 1
ATOM 702 C CA . LEU A 1 86 ? -8.267 -13.042 -12.973 1.00 56.22 86 LEU A CA 1
ATOM 703 C C . LEU A 1 86 ? -7.309 -12.020 -13.613 1.00 56.22 86 LEU A C 1
ATOM 705 O O . LEU A 1 86 ? -6.361 -12.396 -14.313 1.00 56.22 86 LEU A O 1
ATOM 709 N N . ALA A 1 87 ? -7.520 -10.728 -13.361 1.00 66.69 87 ALA A N 1
ATOM 710 C CA . ALA A 1 87 ? -6.675 -9.666 -13.901 1.00 66.69 87 ALA A CA 1
ATOM 711 C C . ALA A 1 87 ? -5.275 -9.642 -13.257 1.00 66.69 87 ALA A C 1
ATOM 713 O O . ALA A 1 87 ? -4.288 -9.406 -13.953 1.00 66.69 87 ALA A O 1
ATOM 714 N N . THR A 1 88 ? -5.165 -9.945 -11.959 1.00 73.38 88 THR A N 1
ATOM 715 C CA . THR A 1 88 ? -3.916 -9.819 -11.188 1.00 73.38 88 THR A CA 1
ATOM 716 C C . THR A 1 88 ? -2.829 -10.813 -11.619 1.00 73.38 88 THR A C 1
ATOM 718 O O . THR A 1 88 ? -1.726 -10.358 -11.929 1.00 73.38 88 THR A O 1
ATOM 721 N N . PRO A 1 89 ? -3.092 -12.134 -11.745 1.00 79.75 89 PRO A N 1
ATOM 722 C CA . PRO A 1 89 ? -2.088 -13.072 -12.258 1.00 79.75 89 PRO A CA 1
ATOM 723 C C . PRO A 1 89 ? -1.663 -12.736 -13.693 1.00 79.75 89 PRO A C 1
ATOM 725 O O . PRO A 1 89 ? -0.485 -12.792 -14.035 1.00 79.75 89 PRO A O 1
ATOM 728 N N . THR A 1 90 ? -2.618 -12.319 -14.529 1.00 80.69 90 THR A N 1
ATOM 729 C CA . THR A 1 90 ? -2.361 -11.925 -15.921 1.00 80.69 90 THR A CA 1
ATOM 730 C C . THR A 1 90 ? -1.477 -10.676 -16.001 1.00 80.69 90 THR A C 1
ATOM 732 O O . THR A 1 90 ? -0.571 -10.601 -16.830 1.00 80.69 90 THR A O 1
ATOM 735 N N . ALA A 1 91 ? -1.697 -9.693 -15.125 1.00 80.19 91 ALA A N 1
ATOM 736 C CA . ALA A 1 91 ? -0.853 -8.506 -15.022 1.00 80.19 91 ALA A CA 1
ATOM 737 C C . ALA A 1 91 ? 0.567 -8.850 -14.541 1.00 80.19 91 ALA A C 1
ATOM 739 O O . ALA A 1 91 ? 1.534 -8.310 -15.078 1.00 80.19 91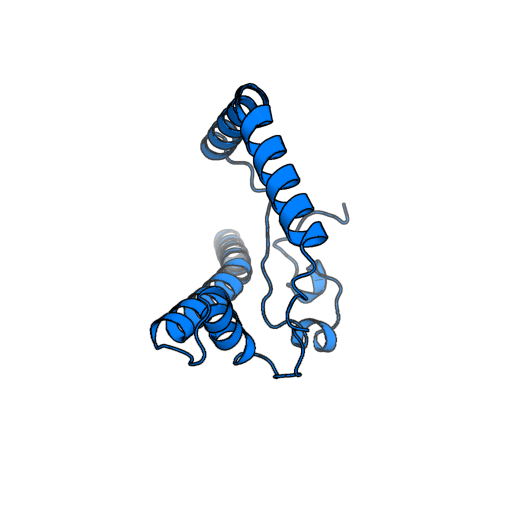 ALA A O 1
ATOM 740 N N . LEU A 1 92 ? 0.706 -9.781 -13.590 1.00 81.12 92 LEU A N 1
ATOM 741 C CA . LEU A 1 92 ? 2.006 -10.265 -13.114 1.00 81.12 92 LEU A CA 1
ATOM 742 C C . LEU A 1 92 ? 2.791 -10.992 -14.216 1.00 81.12 92 LEU A C 1
ATOM 744 O O . LEU A 1 92 ? 3.969 -10.693 -14.416 1.00 81.12 92 LEU A O 1
ATOM 748 N N . ALA A 1 93 ? 2.126 -11.852 -14.994 1.00 83.19 93 ALA A N 1
ATOM 749 C CA . ALA A 1 93 ? 2.726 -12.520 -16.149 1.00 83.19 93 ALA A CA 1
ATOM 750 C C . ALA A 1 93 ? 3.228 -11.508 -17.197 1.00 83.19 93 ALA A C 1
ATOM 752 O O . ALA A 1 93 ? 4.350 -11.610 -17.696 1.00 83.19 93 ALA A O 1
ATOM 753 N N . ARG A 1 94 ? 2.447 -10.453 -17.460 1.00 79.81 94 ARG A N 1
ATOM 754 C CA . ARG A 1 94 ? 2.850 -9.368 -18.369 1.00 79.81 94 ARG A CA 1
ATOM 755 C C . ARG A 1 94 ? 4.007 -8.532 -17.830 1.00 79.81 94 ARG A C 1
ATOM 757 O O . ARG A 1 94 ? 4.855 -8.112 -18.611 1.00 79.81 94 ARG A O 1
ATOM 764 N N . LEU A 1 95 ? 4.075 -8.305 -16.518 1.00 83.25 95 LEU A N 1
ATOM 765 C CA . LEU A 1 95 ? 5.169 -7.560 -15.887 1.00 83.25 95 LEU A CA 1
ATOM 766 C C . LEU A 1 95 ? 6.515 -8.284 -16.037 1.00 83.25 95 LEU A C 1
ATOM 768 O O . LEU A 1 95 ? 7.546 -7.629 -16.178 1.00 83.25 95 LEU A O 1
ATOM 772 N N . ARG A 1 96 ? 6.504 -9.622 -16.090 1.00 84.50 96 ARG A N 1
ATOM 773 C CA . ARG A 1 96 ? 7.683 -10.435 -16.436 1.00 84.50 96 ARG A CA 1
ATOM 774 C C . ARG A 1 96 ? 7.865 -10.681 -17.941 1.00 84.50 96 ARG A C 1
ATOM 776 O O . ARG A 1 96 ? 8.726 -11.476 -18.303 1.00 84.50 96 ARG A O 1
ATOM 783 N N . LEU A 1 97 ? 7.088 -10.008 -18.798 1.00 84.00 97 LEU A N 1
ATOM 784 C CA . LEU A 1 97 ? 7.102 -10.147 -20.262 1.00 84.00 97 LEU A CA 1
ATOM 785 C C . LEU A 1 97 ? 6.829 -11.581 -20.748 1.00 84.00 97 LEU A C 1
ATOM 787 O O . LEU A 1 97 ? 7.445 -12.038 -21.707 1.00 84.00 97 LEU A O 1
ATOM 791 N N . ALA A 1 98 ? 5.925 -12.297 -20.077 1.00 80.69 98 ALA A N 1
ATOM 792 C CA . ALA A 1 98 ? 5.517 -13.641 -20.464 1.00 80.69 98 ALA A CA 1
ATOM 793 C C . ALA A 1 98 ? 4.120 -13.664 -21.089 1.00 80.69 98 ALA A C 1
ATOM 795 O O . ALA A 1 98 ? 3.221 -12.935 -20.660 1.00 80.69 98 ALA A O 1
ATOM 796 N N . ASP A 1 99 ? 3.943 -14.561 -22.057 1.00 83.06 99 ASP A N 1
ATOM 797 C CA . ASP A 1 99 ? 2.683 -14.732 -22.788 1.00 83.06 99 ASP A CA 1
ATOM 798 C C . ASP A 1 99 ? 1.680 -15.640 -22.052 1.00 83.06 99 ASP A C 1
ATOM 800 O O . ASP A 1 99 ? 0.482 -15.598 -22.332 1.00 83.06 99 ASP A O 1
ATOM 804 N N . GLU A 1 100 ? 2.145 -16.414 -21.065 1.00 85.44 100 GLU A N 1
ATOM 805 C CA . GLU A 1 100 ? 1.335 -17.356 -20.284 1.00 85.44 100 GLU A CA 1
ATOM 806 C C . GLU A 1 100 ? 1.430 -17.099 -18.776 1.00 85.44 100 GLU A C 1
ATOM 808 O O . GLU A 1 100 ? 2.484 -16.723 -18.257 1.00 85.44 100 GLU A O 1
ATOM 813 N N . VAL A 1 101 ? 0.331 -17.356 -18.059 1.00 85.75 101 VAL A N 1
ATOM 814 C CA . VAL A 1 101 ? 0.246 -17.228 -16.597 1.00 85.75 101 VAL A CA 1
ATOM 815 C C . VAL A 1 101 ? 0.852 -18.462 -15.930 1.00 85.75 101 VAL A C 1
ATOM 817 O O . VAL A 1 101 ? 0.374 -19.580 -16.109 1.00 85.75 101 VAL A O 1
ATOM 820 N N . GLY A 1 102 ? 1.901 -18.253 -15.135 1.00 88.06 102 GLY A N 1
ATOM 821 C CA . GLY A 1 102 ? 2.576 -19.315 -14.393 1.00 88.06 102 GLY A CA 1
ATOM 822 C C . GLY A 1 102 ? 1.958 -19.556 -13.015 1.00 88.06 102 GLY A C 1
ATOM 823 O O . GLY A 1 102 ? 1.241 -18.712 -12.477 1.00 88.06 102 GLY A O 1
ATOM 824 N N . LYS A 1 103 ? 2.300 -20.691 -12.391 1.00 88.69 103 LYS A N 1
ATOM 825 C CA . LYS A 1 103 ? 1.886 -21.002 -11.008 1.00 88.69 103 LYS A CA 1
ATOM 826 C C . LYS A 1 103 ? 2.335 -19.923 -10.015 1.00 88.69 103 LYS A C 1
ATOM 828 O O . LYS A 1 103 ? 1.568 -19.556 -9.132 1.00 88.69 103 LYS A O 1
ATOM 833 N N . ASP A 1 104 ? 3.524 -19.361 -10.218 1.00 87.69 104 ASP A N 1
ATOM 834 C CA . ASP A 1 104 ? 4.066 -18.287 -9.381 1.00 87.69 104 ASP A CA 1
ATOM 835 C C . ASP A 1 104 ? 3.254 -16.989 -9.486 1.00 87.69 104 ASP A C 1
ATOM 837 O O . ASP A 1 104 ? 3.105 -16.273 -8.497 1.00 87.69 104 ASP A O 1
ATOM 841 N N . ASP A 1 105 ? 2.720 -16.675 -10.672 1.00 85.69 105 ASP A N 1
ATOM 842 C CA . ASP A 1 105 ? 1.890 -15.485 -10.888 1.00 85.69 105 ASP A CA 1
ATOM 843 C C . ASP A 1 105 ? 0.559 -15.628 -10.139 1.00 85.69 105 ASP A C 1
ATOM 845 O O . ASP A 1 105 ? 0.092 -14.683 -9.502 1.00 85.69 105 ASP A O 1
ATOM 849 N N . VAL A 1 106 ? -0.019 -16.835 -10.153 1.00 85.69 106 VAL A N 1
ATOM 850 C CA . VAL A 1 106 ? -1.232 -17.169 -9.394 1.00 85.69 106 VAL A CA 1
ATOM 851 C C . VAL A 1 106 ? -0.968 -17.109 -7.893 1.00 85.69 106 VAL A C 1
ATOM 853 O O . VAL A 1 106 ? -1.736 -16.483 -7.167 1.00 85.69 106 VAL A O 1
ATOM 856 N N . GLN A 1 107 ? 0.131 -17.703 -7.423 1.00 85.38 107 GLN A N 1
ATOM 857 C CA . GLN A 1 107 ? 0.478 -17.703 -6.003 1.00 85.38 107 GLN A CA 1
ATOM 858 C C . GLN A 1 107 ? 0.715 -16.281 -5.483 1.00 85.38 107 GLN A C 1
ATOM 860 O O . GLN A 1 107 ? 0.185 -15.913 -4.440 1.00 85.38 107 GLN A O 1
ATOM 865 N N . LYS A 1 108 ? 1.452 -15.451 -6.228 1.00 85.00 108 LYS A N 1
ATOM 866 C CA . LYS A 1 108 ? 1.667 -14.043 -5.867 1.00 85.00 108 LYS A CA 1
ATOM 867 C C . LYS A 1 108 ? 0.368 -13.249 -5.874 1.00 85.00 108 LYS A C 1
ATOM 869 O O . LYS A 1 108 ? 0.149 -12.459 -4.964 1.00 85.00 108 LYS A O 1
ATOM 874 N N . ALA A 1 109 ? -0.490 -13.447 -6.873 1.00 84.12 109 ALA A N 1
ATOM 875 C CA . ALA A 1 109 ? -1.789 -12.785 -6.919 1.00 84.12 109 ALA A CA 1
ATOM 876 C C . ALA A 1 109 ? -2.664 -13.160 -5.716 1.00 84.12 109 ALA A C 1
ATOM 878 O O . ALA A 1 109 ? -3.270 -12.275 -5.116 1.00 84.12 109 ALA A O 1
ATOM 879 N N . LEU A 1 110 ? -2.680 -14.440 -5.332 1.00 83.69 110 LEU A N 1
ATOM 880 C CA . LEU A 1 110 ? -3.384 -14.910 -4.142 1.00 83.69 110 LEU A CA 1
ATOM 881 C C . LEU A 1 110 ? -2.813 -14.266 -2.874 1.00 83.69 110 LEU A C 1
ATOM 883 O O . LEU A 1 110 ? -3.565 -13.695 -2.094 1.00 83.69 110 LEU A O 1
ATOM 887 N N . SER A 1 111 ? -1.487 -14.248 -2.717 1.00 84.56 111 SER A N 1
ATOM 888 C CA . SER A 1 111 ? -0.850 -13.578 -1.579 1.00 84.56 111 SER A CA 1
ATOM 889 C C . SER A 1 111 ? -1.147 -12.075 -1.534 1.00 84.56 111 SER A C 1
ATOM 891 O O . SER A 1 111 ? -1.327 -11.526 -0.453 1.00 84.56 111 SER A O 1
ATOM 893 N N . LEU A 1 112 ? -1.228 -11.389 -2.679 1.00 82.94 112 LEU A N 1
ATOM 894 C CA . LEU A 1 112 ? -1.605 -9.970 -2.730 1.00 82.94 112 LEU A CA 1
ATOM 895 C C . LEU A 1 112 ? -3.056 -9.736 -2.293 1.00 82.94 112 LEU A C 1
ATOM 897 O O . LEU A 1 112 ? -3.328 -8.739 -1.620 1.00 82.94 112 LEU A O 1
ATOM 901 N N . LEU A 1 113 ? -3.967 -10.641 -2.660 1.00 80.25 113 LEU A N 1
ATOM 902 C CA . LEU A 1 113 ? -5.360 -10.608 -2.215 1.00 80.25 113 LEU A CA 1
ATOM 903 C C . LEU A 1 113 ? -5.443 -10.827 -0.701 1.00 80.25 113 LEU A C 1
ATOM 905 O O . LEU A 1 113 ? -6.008 -9.988 -0.003 1.00 80.25 113 LEU A O 1
ATOM 909 N N . GLU A 1 114 ? -4.788 -11.867 -0.186 1.00 79.56 114 GLU A N 1
ATOM 910 C CA . GLU A 1 114 ? -4.717 -12.159 1.252 1.00 79.56 114 GLU A CA 1
ATOM 911 C C . GLU A 1 114 ? -4.122 -10.983 2.040 1.00 79.56 114 GLU A C 1
ATOM 913 O O . GLU A 1 114 ? -4.686 -10.555 3.044 1.00 79.56 114 GLU A O 1
ATOM 918 N N . MET A 1 115 ? -3.025 -10.385 1.560 1.00 77.56 115 MET A N 1
ATOM 919 C CA . MET A 1 115 ? -2.418 -9.196 2.173 1.00 77.56 115 MET A CA 1
ATOM 920 C C . MET A 1 115 ? -3.367 -7.990 2.199 1.00 77.56 115 MET A C 1
ATOM 922 O O . MET A 1 115 ? -3.351 -7.214 3.160 1.00 77.56 115 MET A O 1
ATOM 926 N N . SER A 1 116 ? -4.186 -7.829 1.157 1.00 78.81 116 SER A N 1
ATOM 927 C CA . SER A 1 116 ? -5.186 -6.761 1.075 1.00 78.81 116 SER A CA 1
ATOM 928 C C . SER A 1 116 ? -6.308 -6.958 2.101 1.00 78.81 116 SER A C 1
ATOM 930 O O . SER A 1 116 ? -6.645 -6.025 2.834 1.00 78.81 116 SER A O 1
ATOM 932 N N . GLU A 1 117 ? -6.804 -8.190 2.257 1.00 75.88 117 GLU A N 1
ATOM 933 C CA . GLU A 1 117 ? -7.800 -8.536 3.276 1.00 75.88 117 GLU A CA 1
ATOM 934 C C . GLU A 1 117 ? -7.232 -8.372 4.688 1.00 75.88 117 GLU A C 1
ATOM 936 O O . GLU A 1 117 ? -7.868 -7.782 5.562 1.00 75.88 117 GLU A O 1
ATOM 941 N N . ASP A 1 118 ? -5.997 -8.816 4.909 1.00 78.12 118 ASP A N 1
ATOM 942 C CA . ASP A 1 118 ? -5.278 -8.673 6.172 1.00 78.12 118 ASP A CA 1
ATOM 943 C C . ASP A 1 118 ? -5.108 -7.210 6.591 1.00 78.12 118 ASP A C 1
ATOM 945 O O . ASP A 1 118 ? -5.236 -6.871 7.774 1.00 78.12 118 ASP A O 1
ATOM 949 N N . SER A 1 119 ? -4.804 -6.334 5.631 1.00 79.06 119 SER A N 1
ATOM 950 C CA . SER A 1 119 ? -4.669 -4.890 5.847 1.00 79.06 119 SER A CA 1
ATOM 951 C C . SER A 1 119 ? -5.964 -4.289 6.418 1.00 79.06 119 SER A C 1
ATOM 953 O O . SER A 1 119 ? -5.927 -3.455 7.332 1.00 79.06 119 SER A O 1
ATOM 955 N N . LEU A 1 120 ? -7.114 -4.789 5.961 1.00 72.75 120 LEU A N 1
ATOM 956 C CA . LEU A 1 120 ? -8.439 -4.396 6.436 1.00 72.75 120 LEU A CA 1
ATOM 957 C C . LEU A 1 120 ? -8.799 -5.078 7.777 1.00 72.75 120 LEU A C 1
ATOM 959 O O . LEU A 1 120 ? -9.240 -4.408 8.717 1.00 72.75 120 LEU A O 1
ATOM 963 N N . ASN A 1 121 ? -8.531 -6.381 7.921 1.00 66.38 121 ASN A N 1
ATOM 964 C CA . ASN A 1 121 ? -8.961 -7.215 9.054 1.00 66.38 121 ASN A CA 1
ATOM 965 C C . ASN A 1 121 ? -8.121 -7.064 10.334 1.00 66.38 121 ASN A C 1
ATOM 967 O O . ASN A 1 121 ? -8.678 -7.099 11.438 1.00 66.38 121 ASN A O 1
ATOM 971 N N . LYS A 1 122 ? -6.802 -6.824 10.237 1.00 58.66 122 LYS A N 1
ATOM 972 C CA . LYS A 1 122 ? -5.923 -6.560 11.409 1.00 58.66 122 LYS A CA 1
ATOM 973 C C . LYS A 1 122 ? -6.394 -5.359 12.232 1.00 58.66 122 LYS A C 1
ATOM 975 O O . LYS A 1 122 ? -6.081 -5.229 13.417 1.00 58.66 122 LYS A O 1
ATOM 980 N N . THR A 1 123 ? -7.162 -4.486 11.596 1.00 55.06 123 THR A N 1
ATOM 981 C CA . THR A 1 123 ? -7.792 -3.325 12.208 1.00 55.06 123 THR A CA 1
ATOM 982 C C . THR A 1 123 ? -9.061 -3.716 12.981 1.00 55.06 123 THR A C 1
ATOM 984 O O . THR A 1 123 ? -9.226 -3.274 14.116 1.00 55.06 123 THR A O 1
ATOM 987 N N . TYR A 1 124 ? -9.888 -4.617 12.434 1.00 51.72 124 TYR A N 1
ATOM 988 C CA . TYR A 1 124 ? -11.120 -5.135 13.054 1.00 51.72 124 TYR A CA 1
ATOM 989 C C . TYR A 1 124 ? -10.863 -5.974 14.318 1.00 51.72 124 TYR A C 1
ATOM 991 O O . TYR A 1 124 ? -11.501 -5.761 15.349 1.00 51.72 124 TYR A O 1
ATOM 999 N N . GLN A 1 125 ? -9.892 -6.896 14.278 1.00 45.19 125 GLN A N 1
ATOM 1000 C CA . GLN A 1 125 ? -9.603 -7.786 15.415 1.00 45.19 125 GLN A CA 1
ATOM 1001 C C . GLN A 1 125 ? -9.067 -7.036 16.646 1.00 45.19 125 GLN A C 1
ATOM 1003 O O . GLN A 1 125 ? -9.368 -7.414 17.782 1.00 45.19 125 GLN A O 1
ATOM 1008 N N . LYS A 1 126 ? -8.315 -5.939 16.446 1.00 48.91 126 LYS A N 1
ATOM 1009 C CA . LYS A 1 126 ? -7.930 -5.039 17.545 1.00 48.91 126 LYS A CA 1
ATOM 1010 C C . LYS A 1 126 ? -9.182 -4.450 18.201 1.00 48.91 126 LYS A C 1
ATOM 1012 O O . LYS A 1 126 ? -9.302 -4.521 19.418 1.00 48.91 126 LYS A O 1
ATOM 1017 N N . THR A 1 127 ? -10.139 -3.948 17.425 1.00 47.94 127 THR A N 1
ATOM 1018 C CA . THR A 1 127 ? -11.369 -3.336 17.954 1.00 47.94 127 THR A CA 1
ATOM 1019 C C . THR A 1 127 ? -12.185 -4.305 18.813 1.00 47.94 127 THR A C 1
ATOM 1021 O O . THR A 1 127 ? -12.551 -3.959 19.936 1.00 47.94 127 THR A O 1
ATOM 1024 N N . THR A 1 128 ? -12.401 -5.538 18.346 1.00 39.59 128 THR A N 1
ATOM 1025 C CA . THR A 1 128 ? -13.179 -6.548 19.084 1.00 39.59 128 THR A CA 1
ATOM 1026 C C . THR A 1 128 ? -12.476 -7.001 20.366 1.00 39.59 128 THR A C 1
ATOM 1028 O O . THR A 1 128 ? -13.115 -7.103 21.412 1.00 39.59 128 THR A O 1
ATOM 1031 N N . LYS A 1 129 ? -11.150 -7.205 20.333 1.00 36.97 129 LYS A N 1
ATOM 1032 C CA . LYS A 1 129 ? -10.377 -7.595 21.525 1.00 36.97 129 LYS A CA 1
ATOM 1033 C C . LYS A 1 129 ? -10.353 -6.487 22.584 1.00 36.97 129 LYS A C 1
ATOM 1035 O O . LYS A 1 129 ? -10.486 -6.782 23.767 1.00 36.97 129 LYS A O 1
ATOM 1040 N N . PHE A 1 130 ? -10.253 -5.221 22.169 1.00 39.25 130 PHE A N 1
ATOM 1041 C CA . PHE A 1 130 ? -10.394 -4.081 23.079 1.00 39.25 130 PHE A CA 1
ATOM 1042 C C . PHE A 1 130 ? -11.826 -3.977 23.643 1.00 39.25 130 PHE A C 1
ATOM 1044 O O . PHE A 1 130 ? -11.984 -3.760 24.832 1.00 39.25 130 PHE A O 1
ATOM 1051 N N . GLN A 1 131 ? -12.890 -4.200 22.867 1.00 42.91 131 GLN A N 1
ATOM 1052 C CA . GLN A 1 131 ? -14.265 -4.136 23.397 1.00 42.91 131 GLN A CA 1
ATOM 1053 C C . GLN A 1 131 ? -14.626 -5.250 24.392 1.00 42.91 131 GLN A C 1
ATOM 1055 O O . GLN A 1 131 ? -15.475 -5.026 25.251 1.00 42.91 131 GLN A O 1
ATOM 1060 N N . ILE A 1 132 ? -14.008 -6.429 24.285 1.00 45.06 132 ILE A N 1
ATOM 1061 C CA . ILE A 1 132 ? -14.249 -7.556 25.204 1.00 45.06 132 ILE A CA 1
ATOM 1062 C C . ILE A 1 132 ? -13.473 -7.388 26.519 1.00 45.06 132 ILE A C 1
ATOM 1064 O O . ILE A 1 132 ? -13.954 -7.815 27.558 1.00 45.06 132 ILE A O 1
ATOM 1068 N N . LEU A 1 133 ? -12.300 -6.747 26.499 1.00 42.12 133 LEU A N 1
ATOM 1069 C CA . LEU A 1 133 ? -11.468 -6.548 27.697 1.00 42.12 133 LEU A CA 1
ATOM 1070 C C . LEU A 1 133 ? -11.935 -5.404 28.615 1.00 42.12 133 LEU A C 1
ATOM 1072 O O . LEU A 1 133 ? -11.458 -5.310 29.740 1.00 42.12 133 LEU A O 1
ATOM 1076 N N . TYR A 1 134 ? -12.831 -4.533 28.143 1.00 42.06 134 TYR A N 1
ATOM 1077 C CA . TYR A 1 134 ? -13.357 -3.385 28.900 1.00 42.06 134 TYR A CA 1
ATOM 1078 C C . TYR A 1 134 ? -14.883 -3.457 29.117 1.00 42.06 134 TYR A C 1
ATOM 1080 O O . TYR A 1 134 ? -15.532 -2.426 29.299 1.00 42.06 134 TYR A O 1
ATOM 1088 N N . LYS A 1 135 ? -15.453 -4.664 29.075 1.00 37.47 135 LYS A N 1
ATOM 1089 C CA . LYS A 1 135 ? -16.782 -4.982 29.614 1.00 37.47 135 LYS A CA 1
ATOM 1090 C C . LYS A 1 135 ? -16.615 -5.827 30.866 1.00 37.47 135 LYS A C 1
ATOM 1092 O O . LYS A 1 135 ? -17.434 -5.628 31.784 1.00 37.47 135 LYS A O 1
#

Secondary structure (DSSP, 8-state):
-TTS--TTS-HHHHHT--HHHHTT-S----------HHHHHHHHHHHHHHHHHTHHHHHHHHHHHHHHHHTT-PPP-------TTSHHHHHHHHHTT-SS--HHHHHHHHHHHHHHHHHHHHHHHHHHHHHHHT-

InterPro domains:
  IPR001208 MCM domain [PF00493] (2-51)
  IPR001208 MCM domain [PS50051] (1-47)
  IPR027417 P-loop containing nucleoside triphosphate hydrolase [G3DSA:3.40.50.300] (1-134)
  IPR031327 Mini-chromosome maintenance protein [PTHR11630] (2-83)

pLDDT: mean 71.04, std 15.73, range [35.66, 93.25]

Organism: Culex pipiens (NCBI:txid7175)

Foldseek 3Di:
DLPAADLVDAPCVNVVDDPVVVQQDLFAADDHDDDDVVVVVVVVVVVVVCVVPVPVVVVVVVVVVVVVVVVPPDDPPPDDDDHHDPVQQVVVCVVVPHPDRDPVSNVVSVVRRVNRVCNNVVSNVVSVVVVVVVD

Sequence (135 aa):
PYGRWNLRCTIEQNIQLPAGLLSRFDLLWLIQDKPDRENDLCLAKHIIFVHSHGKQAFENIINAYIKLLLQGKQQPRLYPKLAGNLATPTALARLRLADEVGKDDVQKALSLLEMSEDSLNKTYQKTTKFQILYK